Protein AF-A0A1X2HUC9-F1 (afdb_monomer_lite)

Foldseek 3Di:
DPDDDVDDDDPPDQVPVPDPVSVVCVVVVHDPDDDDLPPLVVLVVVVVVDQAAEDDSSNPPPCDPPPSYDYDDLLVDQADLSSLLCLCVVVVVVVNNVVSVVVSVVVVVVLVVLLVVLVPDDQVRFDEDWDKDWDAQDPVVVRDIDIDTDPRNHVQVSCVSRHPDYPPDDDDDPDPPPPDDD

Radius of gyration: 21.78 Å; chains: 1; bounding box: 69×41×44 Å

Sequence (182 aa):
MLGVAETISLVADASSISSSCFQKYLQDNSSVVQMSSSNQTLATQQMAQVQVLFGADPYDYTGSTDNTTVSTAEVYETDVLGRSAWIWYYAAFYNLEGLANQVVQNMTDNYNNLKQAASGYSDDQKPLVAWTTYNAPDQYNNNTASWTVSTAAYKAQLTQDVVVCTMGQHCRMPVRPSSCRP

Organism: Syncephalastrum racemosum (NCBI:txid13706)

Structure (mmCIF, N/CA/C/O backbone):
data_AF-A0A1X2HUC9-F1
#
_entry.id   AF-A0A1X2HUC9-F1
#
loop_
_atom_site.group_PDB
_atom_site.id
_atom_site.type_symbol
_atom_site.label_atom_id
_atom_site.label_alt_id
_atom_site.label_comp_id
_atom_site.label_asym_id
_atom_site.label_entity_id
_atom_site.label_seq_id
_atom_site.pdbx_PDB_ins_code
_atom_site.Cartn_x
_atom_site.Cartn_y
_atom_site.Cartn_z
_atom_site.occupancy
_atom_site.B_iso_or_equiv
_atom_site.auth_seq_id
_atom_site.auth_comp_id
_atom_site.auth_asym_id
_atom_site.auth_atom_id
_atom_site.pdbx_PDB_model_num
ATOM 1 N N . MET A 1 1 ? -20.227 -23.295 -2.625 1.00 27.62 1 MET A N 1
ATOM 2 C CA . MET A 1 1 ? -21.345 -22.458 -3.104 1.00 27.62 1 MET A CA 1
ATOM 3 C C . MET A 1 1 ? -21.146 -21.064 -2.536 1.00 27.62 1 MET A C 1
ATOM 5 O O . MET A 1 1 ? -21.276 -20.896 -1.332 1.00 27.62 1 MET A O 1
ATOM 9 N N . LEU A 1 2 ? -20.721 -20.114 -3.369 1.00 31.91 2 LEU A N 1
ATOM 10 C CA . LEU A 1 2 ? -20.674 -18.693 -3.018 1.00 31.91 2 LEU A CA 1
ATOM 11 C C . LEU A 1 2 ? -22.104 -18.164 -3.175 1.00 31.91 2 LEU A C 1
ATOM 13 O O . LEU A 1 2 ? -22.699 -18.338 -4.236 1.00 31.91 2 LEU A O 1
ATOM 17 N N . GLY A 1 3 ? -22.689 -17.654 -2.091 1.00 34.75 3 GLY A N 1
ATOM 18 C CA . GLY A 1 3 ? -24.054 -17.133 -2.096 1.00 34.75 3 GLY A CA 1
ATOM 19 C C . GLY A 1 3 ? -24.190 -15.971 -3.076 1.00 34.75 3 GLY A C 1
ATOM 20 O O . GLY A 1 3 ? -23.303 -15.125 -3.160 1.00 34.75 3 GLY A O 1
ATOM 21 N N . VAL A 1 4 ? -25.292 -15.959 -3.825 1.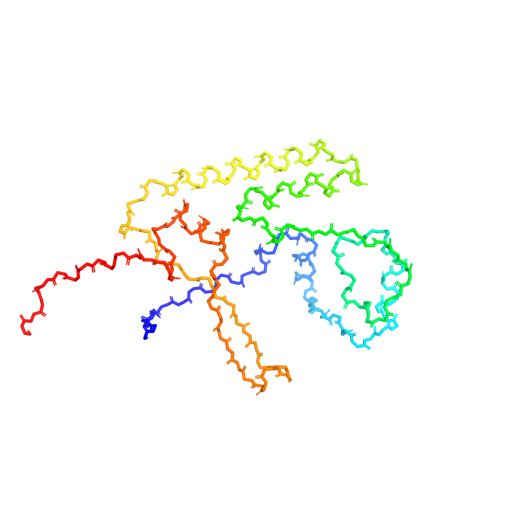00 38.44 4 VAL A N 1
ATOM 22 C CA . VAL A 1 4 ? -25.674 -14.866 -4.721 1.00 38.44 4 VAL A CA 1
ATOM 23 C C . VAL A 1 4 ? -25.877 -13.612 -3.867 1.00 38.44 4 VAL A C 1
ATOM 25 O O . VAL A 1 4 ? -26.830 -13.540 -3.096 1.00 38.44 4 VAL A O 1
ATOM 28 N N . ALA A 1 5 ? -24.955 -12.655 -3.962 1.00 38.25 5 ALA A N 1
ATOM 29 C CA . ALA A 1 5 ? -25.184 -11.297 -3.491 1.00 38.25 5 ALA A CA 1
ATOM 30 C C . ALA A 1 5 ? -25.942 -10.548 -4.596 1.00 38.25 5 ALA A C 1
ATOM 32 O O . ALA A 1 5 ? -25.484 -10.516 -5.737 1.00 38.25 5 ALA A O 1
ATOM 33 N N . GLU A 1 6 ? -27.105 -9.980 -4.272 1.00 39.25 6 GLU A N 1
ATOM 34 C CA . GLU A 1 6 ? -27.971 -9.286 -5.240 1.00 39.25 6 GLU A CA 1
ATOM 35 C C . GLU A 1 6 ? -27.363 -7.974 -5.766 1.00 39.25 6 GLU A C 1
ATOM 37 O O . GLU A 1 6 ? -27.808 -7.459 -6.788 1.00 39.25 6 GLU A O 1
ATOM 42 N N . THR A 1 7 ? -26.306 -7.457 -5.133 1.00 37.34 7 THR A N 1
ATOM 43 C CA . THR A 1 7 ? -25.575 -6.274 -5.596 1.00 37.34 7 THR A CA 1
ATOM 44 C C . THR A 1 7 ? -24.086 -6.367 -5.247 1.00 37.34 7 THR A C 1
ATOM 46 O O . THR A 1 7 ? -23.695 -6.443 -4.085 1.00 37.34 7 THR A O 1
ATOM 49 N N . ILE A 1 8 ? -23.229 -6.338 -6.270 1.00 35.09 8 ILE A N 1
ATOM 50 C CA . ILE A 1 8 ? -21.802 -6.024 -6.128 1.00 35.09 8 ILE A CA 1
ATOM 51 C C . ILE A 1 8 ? -21.671 -4.542 -6.470 1.00 35.09 8 ILE A C 1
ATOM 53 O O . ILE A 1 8 ? -21.861 -4.158 -7.622 1.00 35.09 8 ILE A O 1
ATOM 57 N N . SER A 1 9 ? -21.378 -3.703 -5.477 1.00 33.69 9 SER A N 1
ATOM 58 C CA . SER A 1 9 ? -21.013 -2.309 -5.734 1.00 33.69 9 SER A CA 1
ATOM 59 C C . SER A 1 9 ? -19.516 -2.247 -6.018 1.00 33.69 9 SER A C 1
ATOM 61 O O . SER A 1 9 ? -18.694 -2.392 -5.113 1.00 33.69 9 SER A O 1
ATOM 63 N N . LEU A 1 10 ? -19.156 -2.087 -7.291 1.00 37.16 10 LEU A N 1
ATOM 64 C CA . LEU A 1 10 ? -17.789 -1.781 -7.688 1.00 37.16 10 LEU A CA 1
ATOM 65 C C . LEU A 1 10 ? -17.565 -0.278 -7.494 1.00 37.16 10 LEU A C 1
ATOM 67 O O . LEU A 1 10 ? -18.026 0.530 -8.296 1.00 37.16 10 LEU A O 1
ATOM 71 N N . VAL A 1 11 ? -16.825 0.101 -6.454 1.00 40.72 11 VAL A N 1
ATOM 72 C CA . VAL A 1 11 ? -16.293 1.464 -6.330 1.00 40.72 11 VAL A CA 1
ATOM 73 C C . VAL A 1 11 ? -14.991 1.522 -7.131 1.00 40.72 11 VAL A C 1
ATOM 75 O O . VAL A 1 11 ? -13.903 1.381 -6.585 1.00 40.72 11 VAL A O 1
ATOM 78 N N . ALA A 1 12 ? -15.109 1.636 -8.454 1.00 43.09 12 ALA A N 1
ATOM 79 C CA . ALA A 1 12 ? -13.981 1.848 -9.362 1.00 43.09 12 ALA A CA 1
ATOM 80 C C . ALA A 1 12 ? -14.093 3.240 -9.982 1.00 43.09 12 ALA A C 1
ATOM 82 O O . ALA A 1 12 ? -14.309 3.383 -11.181 1.00 43.09 12 ALA A O 1
ATOM 83 N N . ASP A 1 13 ? -14.005 4.274 -9.151 1.00 51.62 13 ASP A N 1
ATOM 84 C CA . ASP A 1 13 ? -13.839 5.629 -9.662 1.00 51.62 13 ASP A CA 1
ATOM 85 C C . ASP A 1 13 ? -12.339 5.948 -9.734 1.00 51.62 13 ASP A C 1
ATOM 87 O O . ASP A 1 13 ? -11.589 5.671 -8.795 1.00 51.62 13 ASP A O 1
ATOM 91 N N . ALA A 1 14 ? -11.894 6.535 -10.845 1.00 52.72 14 ALA A N 1
ATOM 92 C CA . ALA A 1 14 ? -10.550 7.085 -11.006 1.00 52.72 14 ALA A CA 1
ATOM 93 C C . ALA A 1 14 ? -10.205 8.110 -9.907 1.00 52.72 14 ALA A C 1
ATOM 95 O O . ALA A 1 14 ? -9.029 8.300 -9.596 1.00 52.72 14 ALA A O 1
ATOM 96 N N . SER A 1 15 ? -11.215 8.713 -9.266 1.00 55.22 15 SER A N 1
ATOM 97 C CA . SER A 1 15 ? -11.052 9.546 -8.063 1.00 55.22 15 SER A CA 1
ATOM 98 C C . SER A 1 15 ? -10.411 8.814 -6.874 1.00 55.22 15 SER A C 1
ATOM 100 O O . SER A 1 15 ? -9.835 9.451 -5.995 1.00 55.22 15 SER A O 1
ATOM 102 N N . SER A 1 16 ? -10.439 7.479 -6.871 1.00 54.47 16 SER A N 1
ATOM 103 C CA . SER A 1 16 ? -9.815 6.632 -5.846 1.00 54.47 16 SER A CA 1
ATOM 104 C C . SER A 1 16 ? -8.298 6.495 -6.024 1.00 54.47 16 SER A C 1
ATOM 106 O O . SER A 1 16 ? -7.620 5.958 -5.148 1.00 54.47 16 SER A O 1
ATOM 108 N N . ILE A 1 17 ? -7.747 6.934 -7.163 1.00 58.69 17 ILE A N 1
ATOM 109 C CA . ILE A 1 17 ? -6.307 6.882 -7.425 1.00 58.69 17 ILE A CA 1
ATOM 110 C C . ILE A 1 17 ? -5.638 7.973 -6.596 1.00 58.69 17 ILE A C 1
ATOM 112 O O . ILE A 1 17 ? -5.871 9.153 -6.820 1.00 58.69 17 ILE A O 1
ATOM 116 N N . SER A 1 18 ? -4.784 7.593 -5.649 1.00 50.56 18 SER A N 1
ATOM 117 C CA . SER A 1 18 ? -4.149 8.529 -4.708 1.00 50.56 18 SER A CA 1
ATOM 118 C C . SER A 1 18 ? -3.170 9.515 -5.360 1.00 50.56 18 SER A C 1
ATOM 120 O O . SER A 1 18 ? -2.854 10.548 -4.775 1.00 50.56 18 SER A O 1
ATOM 122 N N . SER A 1 19 ? -2.687 9.225 -6.570 1.00 54.28 19 SER A N 1
ATOM 123 C CA . SER A 1 19 ? -1.771 10.107 -7.293 1.00 54.28 19 SER A CA 1
ATOM 124 C C . SER A 1 19 ? -2.523 11.202 -8.047 1.00 54.28 19 SER A C 1
ATOM 126 O O . SER A 1 19 ? -3.204 10.938 -9.038 1.00 54.28 19 SER A O 1
ATOM 128 N N . SER A 1 20 ? -2.320 12.453 -7.630 1.00 61.06 20 SER A N 1
ATOM 129 C CA . SER A 1 20 ? -2.855 13.641 -8.307 1.00 61.06 20 SER A CA 1
ATOM 130 C C . SER A 1 20 ? -2.363 13.775 -9.754 1.00 61.06 20 SER A C 1
ATOM 132 O O . SER A 1 20 ? -3.095 14.269 -10.609 1.00 61.06 20 SER A O 1
ATOM 134 N N . CYS A 1 21 ? -1.160 13.278 -10.060 1.00 60.75 21 CYS A N 1
ATOM 135 C CA . CYS A 1 21 ? -0.644 13.215 -11.427 1.00 60.75 21 CYS A CA 1
ATOM 136 C C . CYS A 1 21 ? -1.474 12.266 -12.297 1.00 60.75 21 CYS A C 1
ATOM 138 O O . CYS A 1 21 ? -1.844 12.631 -13.409 1.00 60.75 21 CYS A O 1
ATOM 140 N N . PHE A 1 22 ? -1.813 11.079 -11.785 1.00 61.69 22 PHE A N 1
ATOM 141 C CA . PHE A 1 22 ? -2.676 10.139 -12.503 1.00 61.69 22 PHE A CA 1
ATOM 142 C C . PHE A 1 22 ? -4.117 10.640 -12.600 1.00 61.69 22 PHE A C 1
ATOM 144 O O . PHE A 1 22 ? -4.726 10.509 -13.656 1.00 61.69 22 PHE A O 1
ATOM 151 N N . GLN A 1 23 ? -4.648 11.272 -11.549 1.00 67.25 23 GLN A N 1
ATOM 152 C CA . GLN A 1 23 ? -5.966 11.908 -11.607 1.00 67.25 23 GLN A CA 1
ATOM 153 C C . GLN A 1 23 ? -6.023 12.978 -12.704 1.00 67.25 23 GLN A C 1
ATOM 155 O O . GLN A 1 23 ? -6.954 12.980 -13.504 1.00 67.25 23 GLN A O 1
ATOM 160 N N . LYS A 1 24 ? -5.007 13.847 -12.790 1.00 68.19 24 LYS A N 1
ATOM 161 C CA . LYS A 1 24 ? -4.903 14.865 -13.844 1.00 68.19 24 LYS A CA 1
ATOM 162 C C . LYS A 1 24 ? -4.768 14.236 -15.234 1.00 68.19 24 LYS A C 1
ATOM 164 O O . LYS A 1 24 ? -5.473 14.626 -16.153 1.00 68.19 24 LYS A O 1
ATOM 169 N N . TYR A 1 25 ? -3.920 13.219 -15.369 1.00 66.81 25 TYR A N 1
ATOM 170 C CA . TYR A 1 25 ? -3.721 12.500 -16.629 1.00 66.81 25 TYR A CA 1
ATOM 171 C C . TYR A 1 25 ? -5.015 11.848 -17.151 1.00 66.81 25 TYR A C 1
ATOM 173 O O . TYR A 1 25 ? -5.296 11.886 -18.347 1.00 66.81 25 TYR A O 1
ATOM 181 N N . LEU A 1 26 ? -5.836 11.297 -16.252 1.00 68.12 26 LEU A N 1
ATOM 182 C CA . LEU A 1 26 ? -7.139 10.715 -16.588 1.00 68.12 26 LEU A CA 1
ATOM 183 C C . LEU A 1 26 ? -8.199 11.776 -16.917 1.00 68.12 26 LEU A C 1
ATOM 185 O O . LEU A 1 26 ? -9.065 11.526 -17.753 1.00 68.12 26 LEU A O 1
ATOM 189 N N . GLN A 1 27 ? -8.125 12.960 -16.299 1.00 72.12 27 GLN A N 1
ATOM 190 C CA . GLN A 1 27 ? -8.989 14.102 -16.632 1.00 72.12 27 GLN A CA 1
ATOM 191 C C . GLN A 1 27 ? -8.707 14.654 -18.037 1.00 72.12 27 GLN A C 1
ATOM 193 O O . GLN A 1 27 ? -9.631 15.108 -18.708 1.00 72.12 27 GLN A O 1
ATOM 198 N N . ASP A 1 28 ? -7.468 14.542 -18.521 1.00 76.19 28 ASP A N 1
ATOM 199 C CA . ASP A 1 28 ? -7.056 14.989 -19.857 1.00 76.19 28 ASP A CA 1
ATOM 200 C C . ASP A 1 28 ? -7.456 14.002 -20.988 1.00 76.19 28 ASP A C 1
ATOM 202 O O . ASP A 1 28 ? -6.904 14.060 -22.088 1.00 76.19 28 ASP A O 1
ATOM 206 N N . ASN A 1 29 ? -8.404 13.076 -20.748 1.00 58.88 29 ASN A N 1
ATOM 207 C CA . ASN A 1 29 ? -8.870 12.037 -21.694 1.00 58.88 29 ASN A CA 1
ATOM 208 C C . ASN A 1 29 ? -7.747 11.174 -22.304 1.00 58.88 29 ASN A C 1
ATOM 210 O O . ASN A 1 29 ? -7.913 10.551 -23.356 1.00 58.88 29 ASN A O 1
ATOM 214 N N . SER A 1 30 ? -6.595 11.115 -21.641 1.00 58.66 30 SER A N 1
ATOM 215 C CA . SER A 1 30 ? -5.465 10.315 -22.089 1.00 58.66 30 SER A CA 1
ATOM 216 C C . SER A 1 30 ? -5.621 8.898 -21.545 1.00 58.66 30 SER A C 1
ATOM 218 O O . SER A 1 30 ? -5.633 8.674 -20.335 1.00 58.66 30 SER A O 1
ATOM 220 N N . SER A 1 31 ? -5.768 7.914 -22.435 1.00 56.78 31 SER A N 1
ATOM 221 C CA . SER A 1 31 ? -5.732 6.506 -22.037 1.00 56.78 31 SER A CA 1
ATOM 222 C C . SER A 1 31 ? -4.377 6.205 -21.402 1.00 56.78 31 SER A C 1
ATOM 224 O O . SER A 1 31 ? -3.351 6.501 -22.015 1.00 56.78 31 SER A O 1
ATOM 226 N N . VAL A 1 32 ? -4.352 5.594 -20.213 1.00 56.19 32 VAL A N 1
ATOM 227 C CA . VAL A 1 32 ? -3.110 5.059 -19.636 1.00 56.19 32 VAL A CA 1
ATOM 228 C C . VAL A 1 32 ? -2.605 3.971 -20.577 1.00 56.19 32 VAL A C 1
ATOM 230 O O . VAL A 1 32 ? -3.128 2.858 -20.602 1.00 56.1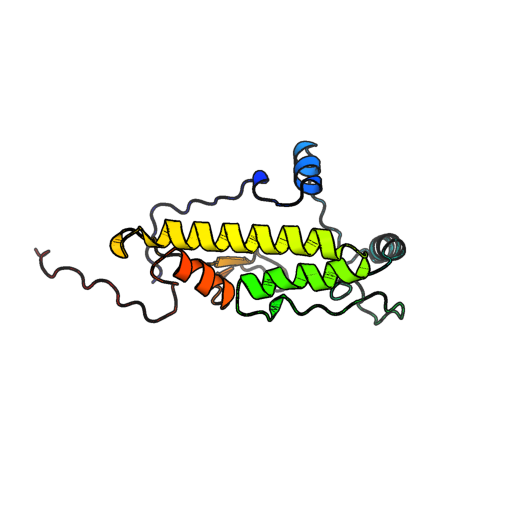9 32 VAL A O 1
ATOM 233 N N . VAL A 1 33 ? -1.617 4.313 -21.401 1.00 55.97 33 VAL A N 1
ATOM 234 C CA . VAL A 1 33 ? -0.965 3.347 -22.279 1.00 55.97 33 VAL A CA 1
ATOM 235 C C . VAL A 1 33 ? -0.021 2.539 -21.406 1.00 55.97 33 VAL A C 1
ATOM 237 O O . VAL A 1 33 ? 1.012 3.039 -20.961 1.00 55.97 33 VAL A O 1
ATOM 240 N N . GLN A 1 34 ? -0.389 1.289 -21.137 1.00 56.91 34 GLN A N 1
ATOM 241 C CA . GLN A 1 34 ? 0.534 0.343 -20.530 1.00 56.91 34 GLN A CA 1
ATOM 242 C C . GLN A 1 34 ? 1.761 0.223 -21.436 1.00 56.91 34 GLN A C 1
ATOM 244 O O . GLN A 1 34 ? 1.642 -0.038 -22.636 1.00 56.91 34 GLN A O 1
ATOM 249 N N . MET A 1 35 ? 2.946 0.410 -20.861 1.00 57.53 35 MET A N 1
ATOM 250 C CA . MET A 1 35 ? 4.175 0.155 -21.591 1.00 57.53 35 MET A CA 1
ATOM 251 C C . MET A 1 35 ? 4.273 -1.333 -21.912 1.00 57.53 35 MET A C 1
ATOM 253 O O . MET A 1 35 ? 4.151 -2.186 -21.033 1.00 57.53 35 MET A O 1
ATOM 257 N N . SER A 1 36 ? 4.490 -1.645 -23.187 1.00 62.88 36 SER A N 1
ATOM 258 C CA . SER A 1 36 ? 4.763 -3.013 -23.603 1.00 62.88 36 SER A CA 1
ATOM 259 C C . SER A 1 36 ? 6.094 -3.470 -23.006 1.00 62.88 36 SER A C 1
ATOM 261 O O . SER A 1 36 ? 7.136 -2.891 -23.313 1.00 62.88 36 SER A O 1
ATOM 263 N N . SER A 1 37 ? 6.068 -4.551 -22.223 1.00 60.41 37 SER A N 1
ATOM 264 C CA . SER A 1 37 ? 7.269 -5.195 -21.673 1.00 60.41 37 SER A CA 1
ATOM 265 C C . SER A 1 37 ? 8.213 -5.755 -22.744 1.00 60.41 37 SER A C 1
ATOM 267 O O . SER A 1 37 ? 9.364 -6.057 -22.452 1.00 60.41 37 SER A O 1
ATOM 269 N N . SER A 1 38 ? 7.761 -5.862 -24.000 1.00 67.62 38 SER A N 1
ATOM 270 C CA . SER A 1 38 ? 8.588 -6.297 -25.132 1.00 67.62 38 SER A CA 1
ATOM 271 C C . SER A 1 38 ? 9.331 -5.168 -25.860 1.00 67.62 38 SER A C 1
ATOM 273 O O . SER A 1 38 ? 10.189 -5.453 -26.694 1.00 67.62 38 SER A O 1
ATOM 275 N N . ASN A 1 39 ? 9.042 -3.892 -25.576 1.00 75.44 39 ASN A N 1
ATOM 276 C CA . ASN A 1 39 ? 9.735 -2.769 -26.216 1.00 75.44 39 ASN A CA 1
ATOM 277 C C . ASN A 1 39 ? 10.982 -2.362 -25.413 1.00 75.44 39 ASN A C 1
ATOM 279 O O . ASN A 1 39 ? 10.976 -1.364 -24.691 1.00 75.44 39 ASN A O 1
ATOM 283 N N . GLN A 1 40 ? 12.058 -3.143 -25.557 1.00 73.88 40 GLN A N 1
ATOM 284 C CA . GLN A 1 40 ? 13.307 -2.933 -24.811 1.00 73.88 40 GLN A CA 1
ATOM 285 C C . GLN A 1 40 ? 13.927 -1.552 -25.054 1.00 73.88 40 GLN A C 1
ATOM 287 O O . GLN A 1 40 ? 14.423 -0.941 -24.118 1.00 73.88 40 GLN A O 1
ATOM 292 N N . THR A 1 41 ? 13.859 -1.009 -26.276 1.00 78.75 41 THR A N 1
ATOM 293 C CA . THR A 1 41 ? 14.436 0.313 -26.572 1.00 78.75 41 THR A CA 1
ATOM 294 C C . THR A 1 41 ? 13.767 1.425 -25.771 1.00 78.75 41 THR A C 1
ATOM 296 O O . THR A 1 41 ? 14.458 2.277 -25.214 1.00 78.75 41 THR A O 1
ATOM 299 N N . LEU A 1 42 ? 12.433 1.417 -25.689 1.00 74.31 42 LEU A N 1
ATOM 300 C CA . LEU A 1 42 ? 11.701 2.411 -24.907 1.00 74.31 42 LEU A CA 1
ATOM 301 C C . LEU A 1 42 ? 11.936 2.222 -23.402 1.00 74.31 42 LEU A C 1
ATOM 303 O O . LEU A 1 42 ? 12.135 3.209 -22.697 1.00 74.31 42 LEU A O 1
ATOM 307 N N . ALA A 1 43 ? 11.984 0.971 -22.931 1.00 72.69 43 ALA A N 1
ATOM 308 C CA . ALA A 1 43 ? 12.303 0.658 -21.541 1.00 72.69 43 ALA A CA 1
ATOM 309 C C . ALA A 1 43 ? 13.690 1.196 -21.144 1.00 72.69 43 ALA A C 1
ATOM 311 O O . ALA A 1 43 ? 13.803 1.936 -20.169 1.00 72.69 43 ALA A O 1
ATOM 312 N N . THR A 1 44 ? 14.732 0.939 -21.946 1.00 75.00 44 THR A N 1
ATOM 313 C CA . THR A 1 44 ? 16.086 1.465 -21.701 1.00 75.00 44 THR A CA 1
ATOM 314 C C . THR A 1 44 ? 16.117 2.995 -21.681 1.00 75.00 44 THR A C 1
ATOM 316 O O . THR A 1 44 ? 16.764 3.583 -20.817 1.00 75.00 44 THR A O 1
ATOM 319 N N . GLN A 1 45 ? 15.404 3.666 -22.594 1.00 76.81 45 GLN A N 1
ATOM 320 C CA . GLN A 1 45 ? 15.347 5.135 -22.627 1.00 76.81 45 GLN A CA 1
ATOM 321 C C . GLN A 1 45 ? 14.699 5.738 -21.376 1.00 76.81 45 GLN A C 1
ATOM 323 O O . GLN A 1 45 ? 15.124 6.801 -20.924 1.00 76.81 45 GLN A O 1
ATOM 328 N N . GLN A 1 46 ? 13.679 5.082 -20.821 1.00 72.88 46 GLN A N 1
ATOM 329 C CA . GLN A 1 46 ? 13.036 5.537 -19.590 1.00 72.88 46 GLN A CA 1
ATOM 330 C C . GLN A 1 46 ? 13.892 5.252 -18.359 1.00 72.88 46 GLN A C 1
ATOM 332 O O . GLN A 1 46 ? 14.074 6.142 -17.530 1.00 72.88 46 GLN A O 1
ATOM 337 N N . MET A 1 47 ? 14.473 4.054 -18.275 1.00 74.06 47 MET A N 1
ATOM 338 C CA . MET A 1 47 ? 15.351 3.670 -17.167 1.00 74.06 47 MET A CA 1
ATOM 339 C C . MET A 1 47 ? 16.620 4.526 -17.105 1.00 74.06 47 MET A C 1
ATOM 341 O O . MET A 1 47 ? 17.088 4.825 -16.013 1.00 74.06 47 MET A O 1
ATOM 345 N N . ALA A 1 48 ? 17.115 5.038 -18.237 1.00 75.69 48 ALA A N 1
ATOM 346 C CA . ALA A 1 48 ? 18.245 5.971 -18.266 1.00 75.69 48 ALA A CA 1
ATOM 347 C C . ALA A 1 48 ? 17.999 7.290 -17.499 1.00 75.69 48 ALA A C 1
ATOM 349 O O . ALA A 1 48 ? 18.951 7.997 -17.174 1.00 75.69 48 ALA A O 1
ATOM 350 N N . GLN A 1 49 ? 16.739 7.647 -17.221 1.00 73.81 49 GLN A N 1
ATOM 351 C CA . GLN A 1 49 ? 16.379 8.834 -16.433 1.00 73.81 49 GLN A CA 1
ATOM 352 C C . GLN A 1 49 ? 16.149 8.515 -14.947 1.00 73.81 49 GLN A C 1
ATOM 354 O O . GLN A 1 49 ? 15.992 9.431 -14.138 1.00 73.81 49 GLN A O 1
ATOM 359 N N . VAL A 1 50 ? 16.116 7.232 -14.576 1.00 75.00 50 VAL A N 1
ATOM 360 C CA . VAL A 1 50 ? 15.854 6.772 -13.211 1.00 75.00 50 VAL A CA 1
ATOM 361 C C . VAL A 1 50 ? 17.166 6.719 -12.435 1.00 75.00 50 VAL A C 1
ATOM 363 O O . VAL A 1 50 ? 18.089 5.990 -12.780 1.00 75.00 50 VAL A O 1
ATOM 366 N N . GLN A 1 51 ? 17.247 7.502 -11.360 1.00 76.25 51 GLN A N 1
ATOM 367 C CA . GLN A 1 51 ? 18.431 7.561 -10.494 1.00 76.25 51 GLN A CA 1
ATOM 368 C C . GLN A 1 51 ? 18.427 6.458 -9.430 1.00 76.25 51 GLN A C 1
ATOM 370 O O . GLN A 1 51 ? 19.476 5.923 -9.085 1.00 76.25 51 GLN A O 1
ATOM 375 N N . VAL A 1 52 ? 17.242 6.140 -8.905 1.00 78.88 52 VAL A N 1
ATOM 376 C CA . VAL A 1 52 ? 17.003 5.085 -7.918 1.00 78.88 52 VAL A CA 1
ATOM 377 C C . VAL A 1 52 ? 15.683 4.416 -8.265 1.00 78.88 52 VAL A C 1
ATOM 379 O O . VAL A 1 52 ? 14.681 5.102 -8.483 1.00 78.88 52 VAL A O 1
ATOM 382 N N . LEU A 1 53 ? 15.678 3.088 -8.289 1.00 79.75 53 LEU A N 1
ATOM 383 C CA . LEU A 1 53 ? 14.482 2.278 -8.460 1.00 79.75 53 LEU A CA 1
ATOM 384 C C . LEU A 1 53 ? 14.209 1.505 -7.173 1.00 79.75 53 LEU A C 1
ATOM 386 O O . LEU A 1 53 ? 14.991 0.651 -6.777 1.00 79.75 53 LEU A O 1
ATOM 390 N N . PHE A 1 54 ? 13.086 1.776 -6.521 1.00 83.25 54 PHE A N 1
ATOM 391 C CA . PHE A 1 54 ? 12.656 0.986 -5.372 1.00 83.25 54 PHE A CA 1
ATOM 392 C C . PHE A 1 54 ? 11.931 -0.272 -5.857 1.00 83.25 54 PHE A C 1
ATOM 394 O O . PHE A 1 54 ? 10.896 -0.177 -6.516 1.00 83.25 54 PHE A O 1
ATOM 401 N N . GLY A 1 55 ? 12.489 -1.440 -5.546 1.00 80.06 55 GLY A N 1
ATOM 402 C CA . GLY A 1 55 ? 11.997 -2.745 -5.975 1.00 80.06 55 GLY A CA 1
ATOM 403 C C . GLY A 1 55 ? 12.918 -3.401 -7.002 1.00 80.06 55 GLY A C 1
ATOM 404 O O . GLY A 1 55 ? 14.135 -3.237 -6.958 1.00 80.06 55 GLY A O 1
ATOM 405 N N . ALA A 1 56 ? 12.328 -4.179 -7.907 1.00 75.69 56 ALA A N 1
ATOM 406 C CA . ALA A 1 56 ? 13.039 -4.827 -9.006 1.00 75.69 56 ALA A CA 1
ATOM 407 C C . ALA A 1 56 ? 12.773 -4.089 -10.322 1.00 75.69 56 ALA A C 1
ATOM 409 O O . ALA A 1 56 ? 11.668 -3.578 -10.516 1.00 75.69 56 ALA A O 1
ATOM 410 N N . ASP A 1 57 ? 13.756 -4.069 -11.228 1.00 74.00 57 ASP A N 1
ATOM 411 C CA . ASP A 1 57 ? 13.546 -3.569 -12.588 1.00 74.00 57 ASP A CA 1
ATOM 412 C C . ASP A 1 57 ? 12.616 -4.540 -13.329 1.00 74.00 57 ASP A C 1
ATOM 414 O O . ASP A 1 57 ? 12.996 -5.690 -13.568 1.00 74.00 57 ASP A O 1
ATOM 418 N N . PRO A 1 58 ? 11.387 -4.119 -13.685 1.00 68.19 58 PRO A N 1
ATOM 419 C CA . PRO A 1 58 ? 10.447 -4.998 -14.366 1.00 68.19 58 PRO A CA 1
ATOM 420 C C . PRO A 1 58 ? 10.880 -5.341 -15.802 1.00 68.19 58 PRO A C 1
ATOM 422 O O . PRO A 1 58 ? 10.255 -6.206 -16.419 1.00 68.19 58 PRO A O 1
ATOM 425 N N . TYR A 1 59 ? 11.914 -4.680 -16.336 1.00 68.94 59 TYR A N 1
ATOM 426 C CA . TYR A 1 59 ? 12.433 -4.849 -17.693 1.00 68.94 59 TYR A CA 1
ATOM 427 C C . TYR A 1 59 ? 13.832 -5.479 -17.749 1.00 68.94 59 TYR A C 1
ATOM 429 O O . TYR A 1 59 ? 14.314 -5.770 -18.849 1.00 68.94 59 TYR A O 1
ATOM 437 N N . ASP A 1 60 ? 14.479 -5.732 -16.606 1.00 69.88 60 ASP A N 1
ATOM 438 C CA . ASP A 1 60 ? 15.785 -6.392 -16.568 1.00 69.88 60 ASP A CA 1
ATOM 439 C C . ASP A 1 60 ? 15.653 -7.917 -16.710 1.00 69.88 60 ASP A C 1
ATOM 441 O O . ASP A 1 60 ? 15.718 -8.692 -15.756 1.00 69.88 60 ASP A O 1
ATOM 445 N N . TYR A 1 61 ? 15.456 -8.362 -17.950 1.00 60.88 61 TYR A N 1
ATOM 446 C CA . TYR A 1 61 ? 15.381 -9.785 -18.295 1.00 60.88 61 TYR A CA 1
ATOM 447 C C . TYR A 1 61 ? 16.758 -10.446 -18.463 1.00 60.88 61 TYR A C 1
ATOM 449 O O . TYR A 1 61 ? 16.834 -11.665 -18.622 1.00 60.88 61 TYR A O 1
ATOM 457 N N . THR A 1 62 ? 17.842 -9.662 -18.473 1.00 58.41 62 THR A N 1
ATOM 458 C CA . THR A 1 62 ? 19.191 -10.123 -18.848 1.00 58.41 62 THR A CA 1
ATOM 459 C C . THR A 1 62 ? 20.257 -9.913 -17.771 1.00 58.41 62 THR A C 1
ATOM 461 O O . THR A 1 62 ? 21.390 -10.343 -17.979 1.00 58.41 62 THR A O 1
ATOM 464 N N . GLY A 1 63 ? 19.924 -9.306 -16.627 1.00 57.03 63 GLY A N 1
ATOM 465 C CA . GLY A 1 63 ? 20.868 -9.027 -15.539 1.00 57.03 63 GLY A CA 1
ATOM 466 C C . GLY A 1 63 ? 21.799 -7.850 -15.844 1.00 57.03 63 GLY A C 1
ATOM 467 O O . GLY A 1 63 ? 22.997 -7.923 -15.563 1.00 57.03 63 GLY A O 1
ATOM 468 N N . SER A 1 64 ? 21.280 -6.808 -16.498 1.00 55.06 64 SER A N 1
ATOM 469 C CA . SER A 1 64 ? 22.036 -5.611 -16.872 1.00 55.06 64 SER A CA 1
ATOM 470 C C . SER A 1 64 ? 22.574 -4.882 -15.634 1.00 55.06 64 SER A C 1
ATOM 472 O O . SER A 1 64 ? 21.887 -4.679 -14.642 1.00 55.06 64 SER A O 1
ATOM 474 N N . THR A 1 65 ? 23.842 -4.488 -15.704 1.00 50.56 65 THR A N 1
ATOM 475 C CA . THR A 1 65 ? 24.760 -4.211 -14.585 1.00 50.56 65 THR A CA 1
ATOM 476 C C . THR A 1 65 ? 24.586 -2.885 -13.835 1.00 50.56 65 THR A C 1
ATOM 478 O O . THR A 1 65 ? 25.395 -2.594 -12.951 1.00 50.56 65 THR A O 1
ATOM 481 N N . ASP A 1 66 ? 23.566 -2.084 -14.132 1.00 57.69 66 ASP A N 1
ATOM 482 C CA . ASP A 1 66 ? 23.343 -0.822 -13.422 1.00 57.69 66 ASP A CA 1
ATOM 483 C C . ASP A 1 66 ? 22.443 -1.064 -12.205 1.00 57.69 66 ASP A C 1
ATOM 485 O O . ASP A 1 66 ? 21.220 -0.984 -12.260 1.00 57.69 66 ASP A O 1
ATOM 489 N N . ASN A 1 67 ? 23.080 -1.392 -11.078 1.00 61.75 67 ASN A N 1
ATOM 490 C CA . ASN A 1 67 ? 22.433 -1.634 -9.788 1.00 61.75 67 ASN A CA 1
ATOM 491 C C . ASN A 1 67 ? 21.943 -0.320 -9.143 1.00 61.75 67 ASN A C 1
ATOM 493 O O . ASN A 1 67 ? 22.439 0.100 -8.097 1.00 61.75 67 ASN A O 1
ATOM 497 N N . THR A 1 68 ? 20.996 0.364 -9.786 1.00 74.19 68 THR A N 1
ATOM 498 C CA . THR A 1 68 ? 20.253 1.497 -9.202 1.00 74.19 68 THR A CA 1
ATOM 499 C C . THR A 1 68 ? 19.021 1.028 -8.429 1.00 74.19 68 THR A C 1
ATOM 501 O O . THR A 1 68 ? 18.264 1.844 -7.896 1.00 74.19 68 THR A O 1
ATOM 504 N N . THR A 1 69 ? 18.818 -0.290 -8.347 1.00 79.38 69 THR A N 1
ATOM 505 C CA . THR A 1 69 ? 17.724 -0.902 -7.605 1.00 79.38 69 THR A CA 1
ATOM 506 C C . THR A 1 69 ? 18.015 -0.947 -6.115 1.00 79.38 69 THR A C 1
ATOM 508 O O . THR A 1 69 ? 19.082 -1.369 -5.671 1.00 79.38 69 THR A O 1
ATOM 511 N N . VAL A 1 70 ? 17.019 -0.570 -5.332 1.00 83.50 70 VAL A N 1
ATOM 512 C CA . VAL A 1 70 ? 17.007 -0.671 -3.882 1.00 83.50 70 VAL A CA 1
ATOM 513 C C . VAL A 1 70 ? 15.896 -1.638 -3.512 1.00 83.50 70 VAL A C 1
ATOM 515 O O . VAL A 1 70 ? 14.726 -1.380 -3.789 1.00 83.50 70 VAL A O 1
ATOM 518 N N . SER A 1 71 ? 16.261 -2.759 -2.892 1.00 83.00 71 SER A N 1
ATOM 519 C CA . SER A 1 71 ? 15.301 -3.785 -2.494 1.00 83.00 71 SER A CA 1
ATOM 520 C C . SER A 1 71 ? 14.228 -3.225 -1.566 1.00 83.00 71 SER A C 1
ATOM 522 O O . SER A 1 71 ? 14.532 -2.535 -0.593 1.00 83.00 71 SER A O 1
ATOM 524 N N . THR A 1 72 ? 12.978 -3.602 -1.824 1.00 85.81 72 THR A N 1
ATOM 525 C CA . THR A 1 72 ? 11.847 -3.296 -0.950 1.00 85.81 72 THR A CA 1
ATOM 526 C C . THR A 1 72 ? 11.155 -4.573 -0.493 1.00 85.81 72 THR A C 1
ATOM 528 O O . THR A 1 72 ? 11.237 -5.626 -1.131 1.00 85.81 72 THR A O 1
ATOM 531 N N . ALA A 1 73 ? 10.541 -4.506 0.682 1.00 87.25 73 ALA 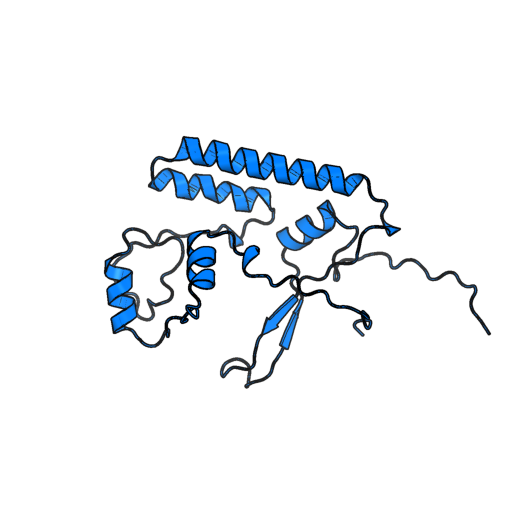A N 1
ATOM 532 C CA . ALA A 1 73 ? 9.939 -5.645 1.363 1.00 87.25 73 ALA A CA 1
ATOM 533 C C . ALA A 1 73 ? 8.640 -5.257 2.090 1.00 87.25 73 ALA A C 1
ATOM 535 O O . ALA A 1 73 ? 8.138 -6.018 2.916 1.00 87.25 73 ALA A O 1
ATOM 536 N N . GLU A 1 74 ? 8.039 -4.121 1.732 1.00 86.75 74 GLU A N 1
ATOM 537 C CA . GLU A 1 74 ? 6.766 -3.636 2.270 1.00 86.75 74 GLU A CA 1
ATOM 538 C C . GLU A 1 74 ? 5.633 -4.647 2.067 1.00 86.75 74 GLU A C 1
ATOM 540 O O . GLU A 1 74 ? 4.678 -4.710 2.838 1.00 86.75 74 GLU A O 1
ATOM 545 N N . VAL A 1 75 ? 5.742 -5.494 1.041 1.00 82.81 75 VAL A N 1
ATOM 546 C CA . VAL A 1 75 ? 4.771 -6.554 0.764 1.00 82.81 75 VAL A CA 1
ATOM 547 C C . VAL A 1 75 ? 4.759 -7.661 1.818 1.00 82.81 75 VAL A C 1
ATOM 549 O O . VAL A 1 75 ? 3.738 -8.341 1.939 1.00 82.81 75 VAL A O 1
ATOM 552 N N . TYR A 1 76 ? 5.840 -7.825 2.584 1.00 86.75 76 TYR A N 1
ATOM 553 C CA . TYR A 1 76 ? 5.957 -8.829 3.642 1.00 86.75 76 TYR A CA 1
ATOM 554 C C . TYR A 1 76 ? 5.449 -8.333 4.996 1.00 86.75 76 TYR A C 1
ATOM 556 O O . TYR A 1 76 ? 5.186 -9.152 5.875 1.00 86.75 76 TYR A O 1
ATOM 564 N N . GLU A 1 77 ? 5.234 -7.024 5.149 1.00 88.88 77 GLU A N 1
ATOM 565 C CA . GLU A 1 77 ? 4.603 -6.464 6.341 1.00 88.88 77 GLU A CA 1
ATOM 566 C C . GLU A 1 77 ? 3.185 -7.022 6.485 1.00 88.88 77 GLU A C 1
ATOM 568 O O . GLU A 1 77 ? 2.327 -6.910 5.593 1.00 88.88 77 GLU A O 1
ATOM 573 N N . THR A 1 78 ? 2.929 -7.678 7.611 1.00 86.81 78 THR A N 1
ATOM 574 C CA . THR A 1 78 ? 1.644 -8.336 7.852 1.00 86.81 78 THR A CA 1
ATOM 575 C C . THR A 1 78 ? 0.568 -7.362 8.296 1.00 86.81 78 THR A C 1
ATOM 577 O O . THR A 1 78 ? -0.610 -7.663 8.108 1.00 86.81 78 THR A O 1
ATOM 580 N N . ASP A 1 79 ? 0.961 -6.216 8.852 1.00 86.12 79 ASP A N 1
ATOM 581 C CA . ASP A 1 79 ? 0.046 -5.220 9.388 1.00 86.12 79 ASP A CA 1
ATOM 582 C C . ASP A 1 79 ? -0.005 -3.934 8.541 1.00 86.12 79 ASP A C 1
ATOM 584 O O . ASP A 1 79 ? 0.903 -3.619 7.766 1.00 86.12 79 ASP A O 1
ATOM 588 N N . VAL A 1 80 ? -1.123 -3.214 8.637 1.00 87.00 80 VAL A N 1
ATOM 589 C CA . VAL A 1 80 ? -1.402 -2.025 7.812 1.00 87.00 80 VAL A CA 1
ATOM 590 C C . VAL A 1 80 ? -0.449 -0.865 8.117 1.00 87.00 80 VAL A C 1
ATOM 592 O O . VAL A 1 80 ? -0.026 -0.166 7.195 1.00 87.00 80 VAL A O 1
ATOM 595 N N . LEU A 1 81 ? -0.100 -0.649 9.386 1.00 89.88 81 LEU A N 1
ATOM 596 C CA . LEU A 1 81 ? 0.743 0.477 9.792 1.00 89.88 81 LEU A CA 1
ATOM 597 C C . LEU A 1 81 ? 2.229 0.192 9.527 1.00 89.88 81 LEU A C 1
ATOM 599 O O . LEU A 1 81 ? 2.943 1.090 9.088 1.00 89.88 81 LEU A O 1
ATOM 603 N N . GLY A 1 82 ? 2.674 -1.054 9.663 1.00 90.31 82 GLY A N 1
ATOM 604 C CA . GLY A 1 82 ? 3.990 -1.544 9.267 1.00 90.31 82 GLY A CA 1
ATOM 605 C C . GLY A 1 82 ? 4.236 -1.318 7.781 1.00 90.31 82 GLY A C 1
ATOM 606 O O . GLY A 1 82 ? 5.270 -0.772 7.405 1.00 90.31 82 GLY A O 1
ATOM 607 N N . ARG A 1 83 ? 3.233 -1.567 6.925 1.00 89.25 83 ARG A N 1
ATOM 608 C CA . ARG A 1 83 ? 3.300 -1.177 5.501 1.00 89.25 83 ARG A CA 1
ATOM 609 C C . ARG A 1 83 ? 3.511 0.322 5.314 1.00 89.25 83 ARG A C 1
ATOM 611 O O . ARG A 1 83 ? 4.295 0.719 4.460 1.00 89.25 83 ARG A O 1
ATOM 618 N N . SER A 1 84 ? 2.832 1.157 6.101 1.00 88.00 84 SER A N 1
ATOM 619 C CA . SER A 1 84 ? 2.983 2.616 6.010 1.00 88.00 84 SER A CA 1
ATOM 620 C C . SER A 1 84 ? 4.339 3.119 6.524 1.00 88.00 84 SER A C 1
ATOM 622 O O . SER A 1 84 ? 4.843 4.124 6.027 1.00 88.00 84 SER A O 1
ATOM 624 N N . ALA A 1 85 ? 4.983 2.395 7.444 1.00 90.06 85 ALA A N 1
ATOM 625 C CA . ALA A 1 85 ? 6.289 2.753 7.997 1.00 90.06 85 ALA A CA 1
ATOM 626 C C . ALA A 1 85 ? 7.412 2.753 6.942 1.00 90.06 85 ALA A C 1
ATOM 628 O O . ALA A 1 85 ? 8.401 3.470 7.095 1.00 90.06 85 ALA A O 1
ATOM 629 N N . TRP A 1 86 ? 7.239 2.037 5.823 1.00 92.75 86 TRP A N 1
ATOM 630 C CA . TRP A 1 86 ? 8.158 2.082 4.679 1.00 92.75 86 TRP A CA 1
ATOM 631 C C . TRP A 1 86 ? 8.292 3.481 4.056 1.00 92.75 86 TRP A C 1
ATOM 633 O O . TRP A 1 86 ? 9.289 3.766 3.397 1.00 92.75 86 TRP A O 1
ATOM 643 N N . ILE A 1 87 ? 7.361 4.404 4.327 1.00 91.50 87 ILE A N 1
ATOM 644 C CA . ILE A 1 87 ? 7.498 5.818 3.948 1.00 91.50 87 ILE A CA 1
ATOM 645 C C . ILE A 1 87 ? 8.743 6.449 4.588 1.00 91.50 87 ILE A C 1
ATOM 647 O O . ILE A 1 87 ? 9.421 7.233 3.925 1.00 91.50 87 ILE A O 1
ATOM 651 N N . TRP A 1 88 ? 9.095 6.087 5.829 1.00 92.69 88 TRP A N 1
ATOM 652 C CA . TRP A 1 88 ? 10.342 6.553 6.448 1.00 92.69 88 TRP A CA 1
ATOM 653 C C . TRP A 1 88 ? 11.570 6.058 5.690 1.00 92.69 88 TRP A C 1
ATOM 655 O O . TRP A 1 88 ? 12.493 6.837 5.457 1.00 92.69 88 TRP A O 1
ATOM 665 N N . TYR A 1 89 ? 11.556 4.789 5.270 1.00 91.62 89 TYR A N 1
ATOM 666 C CA . TYR A 1 89 ? 12.641 4.203 4.487 1.00 91.62 89 TYR A CA 1
ATOM 667 C C . TYR A 1 89 ? 12.855 4.971 3.181 1.00 91.62 89 TYR A C 1
ATOM 669 O O . TYR A 1 89 ? 13.972 5.397 2.902 1.00 91.62 89 TYR A O 1
ATOM 677 N N . TYR A 1 90 ? 11.786 5.227 2.421 1.00 90.19 90 TYR A N 1
ATOM 678 C CA . TYR A 1 90 ? 11.879 5.990 1.174 1.00 90.19 90 TYR A CA 1
ATOM 679 C C . TYR A 1 90 ? 12.320 7.436 1.405 1.00 90.19 90 TYR A C 1
ATOM 681 O O . TYR A 1 90 ? 13.150 7.957 0.664 1.00 90.19 90 TYR A O 1
ATOM 689 N N . ALA A 1 91 ? 11.806 8.091 2.444 1.00 90.31 91 ALA A N 1
ATOM 690 C CA . ALA A 1 91 ? 12.096 9.495 2.709 1.00 90.31 91 ALA A CA 1
ATOM 691 C C . ALA A 1 91 ? 13.556 9.770 3.090 1.00 90.31 91 ALA A C 1
ATOM 693 O O . ALA A 1 91 ? 14.054 10.854 2.783 1.00 90.31 91 ALA A O 1
ATOM 694 N N . ALA A 1 92 ? 14.247 8.800 3.694 1.00 91.12 92 ALA A N 1
ATOM 695 C CA . ALA A 1 92 ? 15.664 8.918 4.031 1.00 91.12 92 ALA A CA 1
ATOM 696 C C . ALA A 1 92 ? 16.550 9.149 2.790 1.00 91.12 92 ALA A C 1
ATOM 698 O O . ALA A 1 92 ? 17.514 9.907 2.848 1.00 91.12 92 ALA A O 1
ATOM 699 N N . PHE A 1 93 ? 16.195 8.579 1.632 1.00 87.69 93 PHE A N 1
ATOM 700 C CA . PHE A 1 93 ? 16.935 8.799 0.377 1.00 87.69 93 PHE A CA 1
ATOM 701 C C . PHE A 1 93 ? 16.822 10.234 -0.145 1.00 87.69 93 PHE A C 1
ATOM 703 O O . PHE A 1 93 ? 17.672 10.684 -0.911 1.00 87.69 93 PHE A O 1
ATOM 710 N N . TYR A 1 94 ? 15.781 10.953 0.273 1.00 87.56 94 TYR A N 1
ATOM 711 C CA . TYR A 1 94 ? 15.486 12.307 -0.181 1.00 87.56 94 TYR A CA 1
ATOM 712 C C . TYR A 1 94 ? 15.701 13.363 0.909 1.00 87.56 94 TYR A C 1
ATOM 714 O O . TYR A 1 94 ? 15.437 14.537 0.653 1.00 87.56 94 TYR A O 1
ATOM 722 N N . ASN A 1 95 ? 16.181 12.976 2.102 1.00 93.12 95 ASN A N 1
ATOM 723 C CA . ASN A 1 95 ? 16.321 13.864 3.263 1.00 93.12 95 ASN A CA 1
ATOM 724 C C . ASN A 1 95 ? 14.984 14.564 3.613 1.00 93.12 95 ASN A C 1
ATOM 726 O O . ASN A 1 95 ? 14.912 15.780 3.817 1.00 93.12 95 ASN A O 1
ATOM 730 N N . LEU A 1 96 ? 13.894 13.785 3.578 1.00 93.44 96 LEU A N 1
ATOM 731 C CA . LEU A 1 96 ? 12.511 14.223 3.817 1.00 93.44 96 LEU A CA 1
ATOM 732 C C . LEU A 1 96 ? 11.894 13.568 5.064 1.00 93.44 96 LEU A C 1
ATOM 734 O O . LEU A 1 96 ? 10.676 13.422 5.163 1.00 93.44 96 LEU A O 1
ATOM 738 N N . GLU A 1 97 ? 12.705 13.180 6.044 1.00 95.50 97 GLU A N 1
ATOM 739 C CA . GLU A 1 97 ? 12.272 12.472 7.254 1.00 95.50 97 GLU A CA 1
ATOM 740 C C . GLU A 1 97 ? 11.252 13.285 8.059 1.00 95.50 97 GLU A C 1
ATOM 742 O O . GLU A 1 97 ? 10.298 12.730 8.602 1.00 95.50 97 GLU A O 1
ATOM 747 N N . GLY A 1 98 ? 11.401 14.614 8.083 1.00 95.75 98 GLY A N 1
ATOM 748 C CA . GLY A 1 98 ? 10.429 15.512 8.711 1.00 95.75 98 GLY A CA 1
ATOM 749 C C . GLY A 1 98 ? 9.037 15.414 8.075 1.00 95.75 98 GLY A C 1
ATOM 750 O O . GLY A 1 98 ? 8.039 15.313 8.790 1.00 95.75 98 GLY A O 1
ATOM 751 N N . LEU A 1 99 ? 8.969 15.373 6.740 1.00 92.56 99 LEU A N 1
ATOM 752 C CA . LEU A 1 99 ? 7.714 15.181 6.011 1.00 92.56 99 LEU A CA 1
ATOM 753 C C . LEU A 1 99 ? 7.165 13.766 6.224 1.00 92.56 99 LEU A C 1
ATOM 755 O O . LEU A 1 99 ? 5.969 13.603 6.450 1.00 92.56 99 LEU A O 1
ATOM 759 N N . ALA A 1 100 ? 8.026 12.748 6.202 1.00 91.00 100 ALA A N 1
ATOM 760 C CA . ALA A 1 100 ? 7.619 11.368 6.452 1.00 91.00 100 ALA A CA 1
ATOM 761 C C . ALA A 1 100 ? 7.000 11.187 7.839 1.00 91.00 100 ALA A C 1
ATOM 763 O O . ALA A 1 100 ? 5.955 10.554 7.950 1.00 91.00 100 ALA A O 1
ATOM 764 N N . ASN A 1 101 ? 7.576 11.805 8.873 1.00 95.56 101 ASN A N 1
ATOM 765 C CA . ASN A 1 101 ? 7.001 11.807 10.218 1.00 95.56 101 ASN A CA 1
ATOM 766 C C . ASN A 1 101 ? 5.580 12.369 10.217 1.00 95.56 101 ASN A C 1
ATOM 768 O O . ASN A 1 101 ? 4.675 11.746 10.765 1.00 95.56 101 ASN A O 1
ATOM 772 N N . GLN A 1 102 ? 5.368 13.510 9.560 1.00 93.25 102 GLN A N 1
ATOM 773 C CA . GLN A 1 102 ? 4.041 14.109 9.456 1.00 93.25 102 GLN A CA 1
ATOM 774 C C . GLN A 1 102 ? 3.059 13.199 8.702 1.00 93.25 102 GLN A C 1
ATOM 776 O O . GLN A 1 102 ? 1.924 13.020 9.140 1.00 93.25 102 GLN A O 1
ATOM 781 N N . VAL A 1 103 ? 3.480 12.613 7.578 1.00 89.62 103 VAL A N 1
ATOM 782 C CA . VAL A 1 103 ? 2.630 11.740 6.756 1.00 89.62 103 VAL A CA 1
ATOM 783 C C . VAL A 1 103 ? 2.260 10.461 7.506 1.00 89.62 103 VAL A C 1
ATOM 785 O O . VAL A 1 103 ? 1.076 10.146 7.603 1.00 89.62 103 VAL A O 1
ATOM 788 N N . VAL A 1 104 ? 3.236 9.749 8.074 1.00 90.75 104 VAL A N 1
ATOM 789 C CA . VAL A 1 104 ? 3.000 8.492 8.803 1.00 90.75 104 VAL A CA 1
ATOM 790 C C . VAL A 1 104 ? 2.162 8.735 10.059 1.00 90.75 104 VAL A C 1
ATOM 792 O O . VAL A 1 104 ? 1.254 7.951 10.341 1.00 90.75 104 VAL A O 1
ATOM 795 N N . GLN A 1 105 ? 2.385 9.846 10.770 1.00 93.56 105 GLN A N 1
ATOM 796 C CA . GLN A 1 105 ? 1.547 10.232 11.907 1.00 93.56 105 GLN A CA 1
ATOM 797 C C . GLN A 1 105 ? 0.097 10.472 11.468 1.00 93.56 105 GLN A C 1
ATOM 799 O O . GLN A 1 105 ? -0.814 9.856 12.013 1.00 93.56 105 GLN A O 1
ATOM 804 N N . ASN A 1 106 ? -0.122 11.274 10.423 1.00 88.56 106 ASN A N 1
ATOM 805 C CA . ASN A 1 106 ? -1.465 11.526 9.896 1.00 88.56 106 ASN A CA 1
ATOM 806 C C . ASN A 1 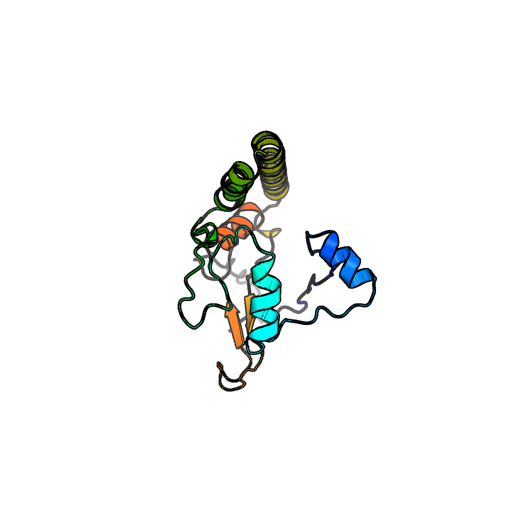106 ? -2.162 10.236 9.428 1.00 88.56 106 ASN A C 1
ATOM 808 O O . ASN A 1 106 ? -3.360 10.066 9.648 1.00 88.56 106 ASN A O 1
ATOM 812 N N . MET A 1 107 ? -1.435 9.319 8.782 1.00 87.69 107 MET A N 1
ATOM 813 C CA . MET A 1 107 ? -1.977 8.015 8.378 1.00 87.69 107 MET A CA 1
ATOM 814 C C . MET A 1 107 ? -2.369 7.172 9.592 1.00 87.69 107 MET A C 1
ATOM 816 O O . MET A 1 107 ? -3.448 6.583 9.596 1.00 87.69 107 MET A O 1
ATOM 820 N N . THR A 1 108 ? -1.530 7.159 10.627 1.00 91.31 108 THR A N 1
ATOM 821 C CA . THR A 1 108 ? -1.780 6.443 11.884 1.00 91.31 108 THR A CA 1
ATOM 822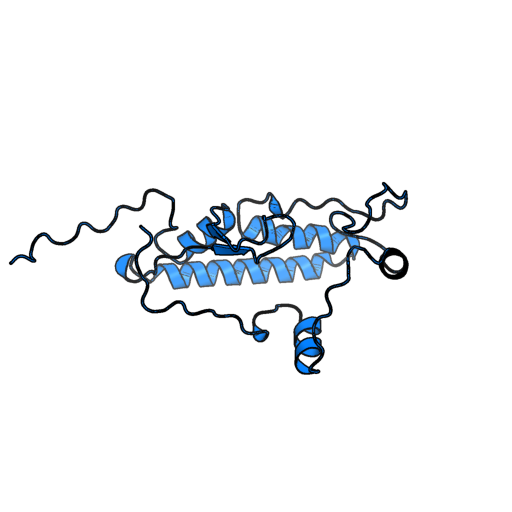 C C . THR A 1 108 ? -3.009 6.996 12.600 1.00 91.31 108 THR A C 1
ATOM 824 O O . THR A 1 108 ? -3.890 6.231 12.995 1.00 91.31 108 THR A O 1
ATOM 827 N N . ASP A 1 109 ? -3.116 8.318 12.713 1.00 89.50 109 ASP A N 1
ATOM 828 C CA . ASP A 1 109 ? -4.247 8.979 13.363 1.00 89.50 109 ASP A CA 1
ATOM 829 C C . ASP A 1 109 ? -5.548 8.720 12.600 1.00 89.50 109 ASP A C 1
ATOM 831 O O . ASP A 1 109 ? -6.544 8.306 13.191 1.00 89.50 109 ASP A O 1
ATOM 835 N N . ASN A 1 110 ? -5.535 8.867 11.273 1.00 85.81 110 ASN A N 1
ATOM 836 C CA . ASN A 1 110 ? -6.697 8.569 10.437 1.00 85.81 110 ASN A CA 1
ATOM 837 C C . ASN A 1 110 ? -7.118 7.099 10.541 1.00 85.81 110 ASN A C 1
ATOM 839 O O . ASN A 1 110 ? -8.308 6.814 10.677 1.00 85.81 110 ASN A O 1
ATOM 843 N N . TYR A 1 111 ? -6.160 6.171 10.513 1.00 87.44 111 TYR A N 1
ATOM 844 C CA . TYR A 1 111 ? -6.426 4.744 10.673 1.00 87.44 111 TYR A CA 1
ATOM 845 C C . TYR A 1 111 ? -7.103 4.445 12.013 1.00 87.44 111 TYR A C 1
ATOM 847 O O . TYR A 1 111 ? -8.154 3.803 12.056 1.00 87.44 111 TYR A O 1
ATOM 855 N N . ASN A 1 112 ? -6.539 4.958 13.107 1.00 89.56 112 ASN A N 1
ATOM 856 C CA . ASN A 1 112 ? -7.066 4.739 14.450 1.00 89.56 112 ASN A CA 1
ATOM 857 C C . ASN A 1 112 ? -8.441 5.387 14.644 1.00 89.56 112 ASN A C 1
ATOM 859 O O . ASN A 1 112 ? -9.323 4.766 15.235 1.00 89.56 112 ASN A O 1
ATOM 863 N N . ASN A 1 113 ? -8.660 6.584 14.095 1.00 85.75 113 ASN A N 1
ATOM 864 C CA . ASN A 1 113 ? -9.959 7.257 14.132 1.00 85.75 113 ASN A CA 1
ATOM 865 C C . ASN A 1 113 ? -11.032 6.458 13.382 1.00 85.75 113 ASN A C 1
ATOM 867 O O . ASN A 1 113 ? -12.140 6.285 13.889 1.00 85.75 113 ASN A O 1
ATOM 871 N N . LEU A 1 114 ? -10.710 5.928 12.197 1.00 85.44 114 LEU A N 1
ATOM 872 C CA . LEU A 1 114 ? -11.634 5.094 11.421 1.00 85.44 114 LEU A CA 1
ATOM 873 C C . LEU A 1 114 ? -11.944 3.777 12.134 1.00 85.44 114 LEU A C 1
ATOM 875 O O . LEU A 1 114 ? -13.110 3.398 12.241 1.00 85.44 114 LEU A O 1
ATOM 879 N N . LYS A 1 115 ? -10.921 3.115 12.680 1.00 86.69 115 LYS A N 1
ATOM 880 C CA . LYS A 1 115 ? -11.079 1.914 13.508 1.00 86.69 115 LYS A CA 1
ATOM 881 C C . LYS A 1 115 ? -11.973 2.182 14.720 1.00 86.69 115 LYS A C 1
ATOM 883 O O . LYS A 1 115 ? -12.877 1.402 15.017 1.00 86.69 115 LYS A O 1
ATOM 888 N N . GLN A 1 116 ? -11.770 3.308 15.403 1.00 87.50 116 GLN A N 1
ATOM 889 C CA . GLN A 1 116 ? -12.596 3.703 16.541 1.00 87.50 116 GLN A CA 1
ATOM 890 C C . GLN A 1 116 ? -14.044 3.971 16.115 1.00 87.50 116 GLN A C 1
ATOM 892 O O . GLN A 1 116 ? -14.968 3.451 16.739 1.00 87.50 116 GLN A O 1
ATOM 897 N N . ALA A 1 117 ? -14.258 4.723 15.036 1.00 84.38 117 ALA A N 1
ATOM 898 C CA . ALA A 1 117 ? -15.592 4.989 14.505 1.00 84.38 117 ALA A CA 1
ATOM 899 C C . ALA A 1 117 ? -16.323 3.689 14.132 1.00 84.38 117 ALA A C 1
ATOM 901 O O . ALA A 1 117 ? -17.505 3.530 14.435 1.00 84.38 117 ALA A O 1
ATOM 902 N N . ALA A 1 118 ? -15.611 2.727 13.541 1.00 83.81 118 ALA A N 1
ATOM 903 C CA . ALA A 1 118 ? -16.170 1.431 13.177 1.00 83.81 118 ALA A CA 1
ATOM 904 C C . ALA A 1 118 ? -16.486 0.535 14.390 1.00 83.81 118 ALA A C 1
ATOM 906 O O . ALA A 1 118 ? -17.373 -0.319 14.320 1.00 83.81 118 ALA A O 1
ATOM 907 N N . SER A 1 119 ? -15.811 0.738 15.527 1.00 84.56 119 SER A N 1
ATOM 908 C CA . SER A 1 119 ? -16.077 -0.027 16.753 1.00 84.56 119 SER A CA 1
ATOM 909 C C . SER A 1 119 ? -17.450 0.265 17.375 1.00 84.56 119 SER A C 1
ATOM 911 O O . SER A 1 119 ? -17.951 -0.550 18.144 1.00 84.56 119 SER A O 1
ATOM 913 N N . GLY A 1 120 ? -18.087 1.383 17.002 1.00 83.44 120 GLY A N 1
ATOM 914 C CA . GLY A 1 120 ? -19.446 1.732 17.424 1.00 83.44 120 GLY A CA 1
ATOM 915 C C . GLY A 1 120 ? -20.562 0.914 16.762 1.00 83.44 120 GLY A C 1
ATOM 916 O O . GLY A 1 120 ? -21.704 0.989 17.212 1.00 83.44 120 GLY A O 1
ATOM 917 N N . TYR A 1 121 ? -20.262 0.135 15.718 1.00 83.75 121 TYR A N 1
ATOM 918 C CA . TYR A 1 121 ? -21.238 -0.746 15.072 1.00 83.75 121 TYR A CA 1
ATOM 919 C C . TYR A 1 121 ? -21.240 -2.129 15.720 1.00 83.75 121 TYR A C 1
ATOM 921 O O . TYR A 1 121 ? -20.184 -2.730 15.937 1.00 83.75 121 TYR A O 1
ATOM 929 N N . SER A 1 122 ? -22.439 -2.652 15.976 1.00 82.75 122 SER A N 1
ATOM 930 C CA . SER A 1 122 ? -22.613 -4.040 16.407 1.00 82.75 122 SER A CA 1
ATOM 931 C C . SER A 1 122 ? -22.223 -5.019 15.301 1.00 82.75 122 SER A C 1
ATOM 933 O O . SER A 1 122 ? -22.195 -4.676 14.116 1.00 82.75 122 SER A O 1
ATOM 935 N N . ASP A 1 123 ? -21.935 -6.257 15.691 1.00 78.88 123 ASP A N 1
ATOM 936 C CA . ASP A 1 123 ? -21.460 -7.273 14.760 1.00 78.88 123 ASP A CA 1
ATOM 937 C C . ASP A 1 123 ? -22.473 -7.569 13.637 1.00 78.88 123 ASP A C 1
ATOM 939 O O . ASP A 1 123 ? -22.102 -7.704 12.472 1.00 78.88 123 ASP A O 1
ATOM 943 N N . ASP A 1 124 ? -23.768 -7.532 13.946 1.00 81.50 124 ASP A N 1
ATOM 944 C CA . ASP A 1 124 ? -24.835 -7.743 12.962 1.00 81.50 124 ASP A CA 1
ATOM 945 C C . ASP A 1 124 ? -24.984 -6.582 11.956 1.00 81.50 124 ASP A C 1
ATOM 947 O O . ASP A 1 124 ? -25.614 -6.740 10.911 1.00 81.50 124 ASP A O 1
ATOM 951 N N . GLN A 1 125 ? -24.406 -5.409 12.246 1.00 79.69 125 GLN A N 1
ATOM 952 C CA . GLN A 1 125 ? -24.414 -4.241 11.351 1.00 79.69 125 GLN A CA 1
ATOM 953 C C . GLN A 1 125 ? -23.204 -4.197 10.413 1.00 79.69 125 GLN A C 1
ATOM 955 O O . GLN A 1 125 ? -23.189 -3.423 9.453 1.00 79.69 125 GLN A O 1
ATOM 960 N N . LYS A 1 126 ? -22.171 -4.990 10.691 1.00 77.94 126 LYS A N 1
ATOM 961 C CA . LYS A 1 126 ? -20.915 -4.978 9.944 1.00 77.94 126 LYS A CA 1
ATOM 962 C C . LYS A 1 126 ? -21.008 -5.926 8.738 1.00 77.94 126 LYS A C 1
ATOM 964 O O . LYS A 1 126 ? -21.331 -7.102 8.908 1.00 77.94 126 LYS A O 1
ATOM 969 N N . PRO A 1 127 ? -20.705 -5.461 7.513 1.00 78.00 127 PRO A N 1
ATOM 970 C CA . PRO A 1 127 ? -20.839 -6.285 6.317 1.00 78.00 127 PRO A CA 1
ATOM 971 C C . PRO A 1 127 ? -19.792 -7.402 6.257 1.00 78.00 127 PRO A C 1
ATOM 973 O O . PRO A 1 127 ? -18.662 -7.253 6.719 1.00 78.00 127 PRO A O 1
ATOM 976 N N . LEU A 1 128 ? -20.146 -8.513 5.611 1.00 79.12 128 LEU A N 1
ATOM 977 C CA . LEU A 1 128 ? -19.184 -9.551 5.249 1.00 79.12 128 LEU A CA 1
ATOM 978 C C . LEU A 1 128 ? -18.388 -9.097 4.020 1.00 79.12 128 LEU A C 1
ATOM 980 O O . LEU A 1 128 ? -18.974 -8.808 2.978 1.00 79.12 128 LEU A O 1
ATOM 984 N N . VAL A 1 129 ? -17.059 -9.067 4.129 1.00 81.12 129 VAL A N 1
ATOM 985 C CA . VAL A 1 129 ? -16.176 -8.588 3.055 1.00 81.12 129 VAL A CA 1
ATOM 986 C C . VAL A 1 129 ? -15.300 -9.724 2.531 1.00 81.12 129 VAL A C 1
ATOM 988 O O . VAL A 1 129 ? -14.722 -10.503 3.296 1.00 81.12 129 VAL A O 1
ATOM 991 N N . ALA A 1 130 ? -15.177 -9.797 1.205 1.00 83.06 130 ALA A N 1
ATOM 992 C CA . ALA A 1 130 ? -14.229 -10.658 0.510 1.00 83.06 130 ALA A CA 1
ATOM 993 C C . ALA A 1 130 ? -13.340 -9.805 -0.402 1.00 83.06 130 ALA A C 1
ATOM 995 O O . ALA A 1 130 ? -13.834 -9.024 -1.212 1.00 83.06 130 ALA A O 1
ATOM 996 N N . TRP A 1 131 ? -12.024 -9.978 -0.288 1.00 84.75 131 TRP A N 1
ATOM 997 C CA . TRP A 1 131 ? -11.062 -9.331 -1.174 1.00 84.75 131 TRP A CA 1
ATOM 998 C C . TRP A 1 131 ? -10.803 -10.234 -2.370 1.00 84.75 131 TRP A C 1
ATOM 1000 O O . TRP A 1 131 ? -10.234 -11.312 -2.207 1.00 84.75 131 TRP A O 1
ATOM 1010 N N . THR A 1 132 ? -11.194 -9.806 -3.563 1.00 86.62 132 THR A N 1
ATOM 1011 C CA . THR A 1 132 ? -11.060 -10.615 -4.779 1.00 86.62 132 THR A CA 1
ATOM 1012 C C . THR A 1 132 ? -10.242 -9.900 -5.837 1.00 86.62 132 THR A C 1
ATOM 1014 O O . THR A 1 132 ? -10.422 -8.704 -6.052 1.00 86.62 132 THR A O 1
ATOM 1017 N N . THR A 1 133 ? -9.396 -10.647 -6.535 1.00 84.19 133 THR A N 1
ATOM 1018 C CA . THR A 1 133 ? -8.706 -10.183 -7.740 1.00 84.19 133 THR A CA 1
ATOM 1019 C C . THR A 1 133 ? -9.282 -10.912 -8.946 1.00 84.19 133 THR A C 1
ATOM 1021 O O . THR A 1 133 ? -9.433 -12.135 -8.911 1.00 84.19 133 THR A O 1
ATOM 1024 N N . TYR A 1 134 ? -9.600 -10.163 -10.000 1.00 82.62 134 TYR A N 1
ATOM 1025 C CA . TYR A 1 134 ? -9.954 -10.718 -11.301 1.00 82.62 134 TYR A CA 1
ATOM 1026 C C . TYR A 1 134 ? -8.697 -10.895 -12.148 1.00 82.62 134 TYR A C 1
ATOM 1028 O O . TYR A 1 134 ? -7.945 -9.939 -12.332 1.00 82.62 134 TYR A O 1
ATOM 1036 N 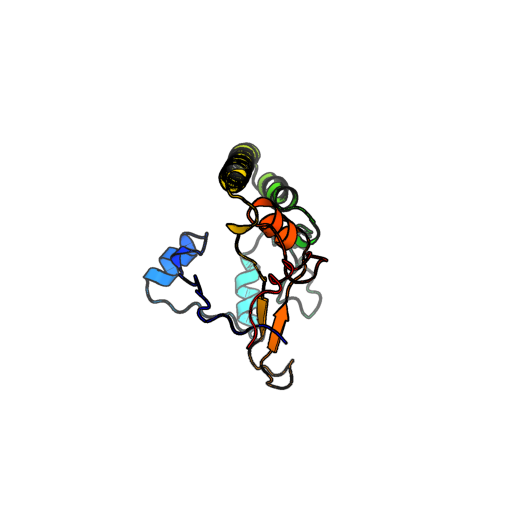N . ASN A 1 135 ? -8.502 -12.091 -12.693 1.00 80.50 135 ASN A N 1
ATOM 1037 C CA . ASN A 1 135 ? -7.485 -12.357 -13.701 1.00 80.50 135 ASN A CA 1
ATOM 1038 C C . ASN A 1 135 ? -8.189 -12.480 -15.052 1.00 80.50 135 ASN A C 1
ATOM 1040 O O . ASN A 1 135 ? -8.969 -13.414 -15.271 1.00 80.50 135 ASN A O 1
ATOM 1044 N N . ALA A 1 136 ? -7.943 -11.513 -15.935 1.00 83.44 136 ALA A N 1
ATOM 1045 C CA . ALA A 1 136 ? -8.483 -11.518 -17.287 1.00 83.44 136 ALA A CA 1
ATOM 1046 C C . ALA A 1 136 ? -7.859 -12.651 -18.123 1.00 83.44 136 ALA A C 1
ATOM 1048 O O . ALA A 1 136 ? -6.728 -13.040 -17.845 1.00 83.44 136 ALA A O 1
ATOM 1049 N N . PRO A 1 137 ? -8.553 -13.167 -19.151 1.00 85.88 137 PRO A N 1
ATOM 1050 C CA . PRO A 1 137 ? -7.974 -14.114 -20.101 1.00 85.88 137 PRO A CA 1
ATOM 1051 C C . PRO A 1 137 ? -6.643 -13.617 -20.679 1.00 85.88 137 PRO A C 1
ATOM 1053 O O . PRO A 1 137 ? -6.584 -12.519 -21.230 1.00 85.88 137 PRO A O 1
ATOM 1056 N N . ASP A 1 138 ? -5.599 -14.435 -20.589 1.00 84.69 138 ASP A N 1
ATOM 1057 C CA . ASP A 1 138 ? -4.298 -14.185 -21.199 1.00 84.69 138 ASP A CA 1
ATOM 1058 C C . ASP A 1 138 ? -3.587 -15.494 -21.592 1.00 84.69 138 ASP A C 1
ATOM 1060 O O . ASP A 1 138 ? -4.007 -16.611 -21.272 1.00 84.69 138 ASP A O 1
ATOM 1064 N N . GLN A 1 139 ? -2.473 -15.358 -22.308 1.00 85.88 139 GLN A N 1
ATOM 1065 C CA . GLN A 1 139 ? -1.666 -16.490 -22.772 1.00 85.88 139 GLN A CA 1
ATOM 1066 C C . GLN A 1 139 ? -1.034 -17.327 -21.644 1.00 85.88 139 GLN A C 1
ATOM 1068 O O . GLN A 1 139 ? -0.631 -18.462 -21.888 1.00 85.88 139 GLN A O 1
ATOM 1073 N N . TYR A 1 140 ? -0.947 -16.799 -20.423 1.00 81.75 140 TYR A N 1
ATOM 1074 C CA . TYR A 1 140 ? -0.366 -17.458 -19.251 1.00 81.75 140 TYR A CA 1
ATOM 1075 C C . TYR A 1 140 ? -1.418 -18.186 -18.399 1.00 81.75 140 TYR A C 1
ATOM 1077 O O . TYR A 1 140 ? -1.056 -18.988 -17.539 1.00 81.75 140 TYR A O 1
ATOM 1085 N N . ASN A 1 141 ? -2.712 -17.962 -18.656 1.00 84.19 141 ASN A N 1
ATOM 1086 C CA . ASN A 1 141 ? -3.829 -18.613 -17.967 1.00 84.19 141 ASN A CA 1
ATOM 1087 C C . ASN A 1 141 ? -4.763 -19.408 -18.899 1.00 84.19 141 ASN A C 1
ATOM 1089 O O . ASN A 1 141 ? -5.943 -19.594 -18.600 1.00 84.19 141 ASN A O 1
ATOM 1093 N N . ASN A 1 142 ? -4.237 -19.910 -20.021 1.00 88.75 142 ASN A N 1
ATOM 1094 C CA . ASN A 1 142 ? -4.999 -20.642 -21.042 1.00 88.75 142 ASN A CA 1
ATOM 1095 C C . ASN A 1 142 ? -6.195 -19.843 -21.587 1.00 88.75 142 ASN A C 1
ATOM 1097 O O . ASN A 1 142 ? -7.251 -20.418 -21.859 1.00 88.75 142 ASN A O 1
ATOM 1101 N N . ASN A 1 143 ? -6.058 -18.519 -21.715 1.00 89.56 143 ASN A N 1
ATOM 1102 C CA . ASN A 1 143 ? -7.131 -17.605 -22.113 1.00 89.56 143 ASN A CA 1
ATOM 1103 C C . ASN A 1 143 ? -8.418 -17.805 -21.292 1.00 89.56 143 ASN A C 1
ATOM 1105 O O . ASN A 1 143 ? -9.527 -17.692 -21.818 1.00 89.56 143 ASN A O 1
ATOM 1109 N N . THR A 1 144 ? -8.284 -18.130 -20.005 1.00 91.00 144 THR A N 1
ATOM 1110 C CA . THR A 1 144 ? -9.412 -18.430 -19.122 1.00 91.00 144 THR A CA 1
ATOM 1111 C C . THR A 1 144 ? -9.472 -17.416 -17.991 1.00 91.00 144 THR A C 1
ATOM 1113 O O . THR A 1 144 ? -8.556 -17.295 -17.180 1.00 91.00 144 THR A O 1
ATOM 1116 N N . ALA A 1 145 ? -10.594 -16.704 -17.913 1.00 89.56 145 ALA A N 1
ATOM 1117 C CA . ALA A 1 145 ? -10.848 -15.763 -16.835 1.00 89.56 145 ALA A CA 1
ATOM 1118 C C . ALA A 1 145 ? -10.984 -16.489 -15.488 1.00 89.56 145 ALA A C 1
ATOM 1120 O O . ALA A 1 145 ? -11.627 -17.538 -15.401 1.00 89.56 145 ALA A O 1
ATOM 1121 N N . SER A 1 146 ? -10.442 -15.910 -14.417 1.00 87.44 146 SER A N 1
ATOM 1122 C CA . SER A 1 146 ? -10.591 -16.456 -13.063 1.00 87.44 146 SER A CA 1
ATOM 1123 C C . SER A 1 146 ? -10.713 -15.369 -11.998 1.00 87.44 146 SER A C 1
ATOM 1125 O O . SER A 1 146 ? -10.334 -14.217 -12.204 1.00 87.44 146 SER A O 1
ATOM 1127 N N . TRP A 1 147 ? -11.251 -15.754 -10.840 1.00 86.00 147 TRP A N 1
ATOM 1128 C CA . TRP A 1 147 ? -11.323 -14.917 -9.647 1.00 86.00 147 TRP A CA 1
ATOM 1129 C C . TRP A 1 147 ? -10.568 -15.595 -8.513 1.00 86.00 147 TRP A C 1
ATOM 1131 O O . TRP A 1 147 ? -10.831 -16.757 -8.201 1.00 86.00 147 TRP A O 1
ATOM 1141 N N . THR A 1 148 ? -9.678 -14.854 -7.862 1.00 86.31 148 THR A N 1
ATOM 1142 C CA . THR A 1 148 ? -8.923 -15.346 -6.707 1.00 86.31 148 THR A CA 1
ATOM 1143 C C . THR A 1 148 ? -9.321 -14.567 -5.465 1.00 86.31 148 THR A C 1
ATOM 1145 O O . THR A 1 148 ? -9.275 -13.336 -5.456 1.00 86.31 148 THR A O 1
ATOM 1148 N N . VAL A 1 149 ? -9.691 -15.281 -4.400 1.00 87.31 149 VAL A N 1
ATOM 1149 C CA . VAL A 1 149 ? -9.921 -14.684 -3.079 1.00 87.31 149 VAL A CA 1
ATOM 1150 C C . VAL A 1 149 ? -8.575 -14.511 -2.380 1.00 87.31 149 VAL A C 1
ATOM 1152 O O . VAL A 1 149 ? -7.791 -15.449 -2.268 1.00 87.31 149 VAL A O 1
ATOM 1155 N N . SER A 1 150 ? -8.306 -13.302 -1.906 1.00 87.06 150 SER A N 1
ATOM 1156 C CA . SER A 1 150 ? -7.070 -12.934 -1.230 1.00 87.06 150 SER A CA 1
ATOM 1157 C C . SER A 1 150 ? -7.233 -13.030 0.284 1.00 87.06 150 SER A C 1
ATOM 1159 O O . SER A 1 150 ? -8.046 -12.320 0.868 1.00 87.06 150 SER A O 1
ATOM 1161 N N . THR A 1 151 ? -6.366 -13.806 0.931 1.00 84.75 151 THR A N 1
ATOM 1162 C CA . THR A 1 151 ? -6.325 -13.976 2.396 1.00 84.75 151 THR A CA 1
ATOM 1163 C C . THR A 1 151 ? -5.125 -13.286 3.055 1.00 84.75 151 THR A C 1
ATOM 1165 O O . THR A 1 151 ? -4.744 -13.641 4.167 1.00 84.75 151 THR A O 1
ATOM 1168 N N . ALA A 1 152 ? -4.494 -12.326 2.369 1.00 86.75 152 ALA A N 1
ATOM 1169 C CA . ALA A 1 152 ? -3.359 -11.571 2.900 1.00 86.75 152 ALA A CA 1
ATOM 1170 C C . ALA A 1 152 ? -3.680 -10.940 4.270 1.00 86.75 152 ALA A C 1
ATOM 1172 O O . ALA A 1 152 ? -4.745 -10.343 4.444 1.00 86.75 152 ALA A O 1
ATOM 1173 N N . ALA A 1 153 ? -2.741 -11.045 5.217 1.00 87.75 153 ALA A N 1
ATOM 1174 C CA . ALA A 1 153 ? -2.948 -10.664 6.617 1.00 87.75 153 ALA A CA 1
ATOM 1175 C C . ALA A 1 153 ? -3.420 -9.210 6.781 1.00 87.75 153 ALA A C 1
ATOM 1177 O O . ALA A 1 153 ? -4.423 -8.974 7.445 1.00 87.75 153 ALA A O 1
ATOM 1178 N N . TYR A 1 154 ? -2.792 -8.258 6.087 1.00 85.69 154 TYR A N 1
ATOM 1179 C CA . TYR A 1 154 ? -3.170 -6.844 6.177 1.00 85.69 154 TYR A CA 1
ATOM 1180 C C . TYR A 1 154 ? -4.603 -6.577 5.684 1.00 85.69 154 TYR A C 1
ATOM 1182 O O . TYR A 1 154 ? -5.300 -5.726 6.226 1.00 85.69 154 TYR A O 1
ATOM 1190 N N . LYS A 1 155 ? -5.085 -7.331 4.682 1.00 86.75 155 LYS A N 1
ATOM 1191 C CA . LYS A 1 155 ? -6.471 -7.231 4.198 1.00 86.75 155 LYS A CA 1
ATOM 1192 C C . LYS A 1 155 ? -7.449 -7.807 5.212 1.00 86.75 155 LYS A C 1
ATOM 1194 O O . LYS A 1 155 ? -8.511 -7.233 5.429 1.00 86.75 155 LYS A O 1
ATOM 1199 N N . ALA A 1 156 ? -7.080 -8.919 5.847 1.00 85.00 156 ALA A N 1
ATOM 1200 C CA . ALA A 1 156 ? -7.860 -9.482 6.940 1.00 85.00 156 ALA A CA 1
ATOM 1201 C C . ALA A 1 156 ? -7.908 -8.525 8.139 1.00 85.00 156 ALA A C 1
ATOM 1203 O O . ALA A 1 156 ? -8.979 -8.360 8.706 1.00 85.00 156 ALA A O 1
ATOM 1204 N N . GLN A 1 157 ? -6.803 -7.852 8.473 1.00 86.62 157 GLN A N 1
ATOM 1205 C CA . GLN A 1 157 ? -6.760 -6.840 9.528 1.00 86.62 157 GLN A CA 1
ATOM 1206 C C . GLN A 1 157 ? -7.644 -5.635 9.195 1.00 86.62 157 GLN A C 1
ATOM 1208 O O . GLN A 1 157 ? -8.449 -5.248 10.031 1.00 86.62 157 GLN A O 1
ATOM 1213 N N . LEU A 1 158 ? -7.558 -5.086 7.975 1.00 85.81 158 LEU A N 1
ATOM 1214 C CA . LEU A 1 158 ? -8.447 -4.004 7.523 1.00 85.81 158 LEU A CA 1
ATOM 1215 C C . LEU A 1 158 ? -9.913 -4.392 7.690 1.00 85.81 158 LEU A C 1
ATOM 1217 O O . LEU A 1 158 ? -10.710 -3.613 8.197 1.00 85.81 158 LEU A O 1
ATOM 1221 N N . THR A 1 159 ? -10.252 -5.613 7.281 1.00 85.88 159 THR A N 1
ATOM 1222 C CA . THR A 1 159 ? -11.584 -6.183 7.442 1.00 85.88 159 THR A CA 1
ATOM 1223 C C . THR A 1 159 ? -11.940 -6.332 8.920 1.00 85.88 159 THR A C 1
ATOM 1225 O O . THR A 1 159 ? -12.971 -5.828 9.306 1.00 85.88 159 THR A O 1
ATOM 1228 N N . GLN A 1 160 ? -11.115 -6.919 9.781 1.00 83.00 160 GLN A N 1
ATOM 1229 C CA . GLN A 1 160 ? -11.433 -7.091 11.210 1.00 83.00 160 GLN A CA 1
ATOM 1230 C C . GLN A 1 160 ? -11.557 -5.768 11.980 1.00 83.00 160 GLN A C 1
ATOM 1232 O O . GLN A 1 160 ? -12.384 -5.642 12.880 1.00 83.00 160 GLN A O 1
ATOM 1237 N N . ASP A 1 161 ? -10.750 -4.772 11.620 1.00 81.75 161 ASP A N 1
ATOM 1238 C CA . ASP A 1 161 ? -10.742 -3.475 12.292 1.00 81.75 161 ASP A CA 1
ATOM 1239 C C . ASP A 1 161 ? -11.977 -2.625 11.942 1.00 81.75 161 ASP A C 1
ATOM 1241 O O . ASP A 1 161 ? -12.307 -1.706 12.693 1.00 81.75 161 ASP A O 1
ATOM 1245 N N . VAL A 1 162 ? -12.695 -2.947 10.855 1.00 70.94 162 VAL A N 1
ATOM 1246 C CA . VAL A 1 162 ? -13.922 -2.234 10.438 1.00 70.94 162 VAL A CA 1
ATOM 1247 C C . VAL A 1 162 ? -15.171 -3.113 10.282 1.00 70.94 162 VAL A C 1
ATOM 1249 O O . VAL A 1 162 ? -16.285 -2.593 10.256 1.00 70.94 162 VAL A O 1
ATOM 1252 N N . VAL A 1 163 ? -15.027 -4.438 10.213 1.00 57.59 163 VAL A N 1
ATOM 1253 C CA . VAL A 1 163 ? -16.094 -5.433 10.035 1.00 57.59 163 VAL A CA 1
ATOM 1254 C C . VAL A 1 163 ? -15.849 -6.707 10.860 1.00 57.59 163 VAL A C 1
ATOM 1256 O O . VAL A 1 163 ? -14.772 -6.928 11.397 1.00 57.59 163 VAL A O 1
ATOM 1259 N N . VAL A 1 164 ? -16.859 -7.571 10.988 1.00 50.94 164 VAL A N 1
ATOM 1260 C CA . VAL A 1 164 ? -16.813 -8.739 11.897 1.00 50.94 164 VAL A CA 1
ATOM 1261 C C . VAL A 1 164 ? -15.938 -9.869 11.391 1.00 50.94 164 VAL A C 1
ATOM 1263 O O . VAL A 1 164 ? -15.380 -10.614 12.191 1.00 50.94 164 VAL A O 1
ATOM 1266 N N . CYS A 1 165 ? -15.853 -10.052 10.072 1.00 43.97 165 CYS A N 1
ATOM 1267 C CA . CYS A 1 165 ? -15.392 -11.320 9.532 1.00 43.97 165 CYS A CA 1
ATOM 1268 C C . CYS A 1 165 ? -14.872 -11.232 8.097 1.00 43.97 165 CYS A C 1
ATOM 1270 O O . CYS A 1 165 ? -15.501 -10.641 7.221 1.00 43.97 165 CYS A O 1
ATOM 1272 N N . THR A 1 166 ? -13.752 -11.911 7.851 1.00 45.78 166 THR A N 1
ATOM 1273 C CA . THR A 1 166 ? -13.185 -12.156 6.520 1.00 45.78 166 THR A CA 1
ATOM 1274 C C . THR A 1 166 ? -13.662 -13.519 6.023 1.00 45.78 166 THR A C 1
ATOM 1276 O O . THR A 1 166 ? -13.550 -14.518 6.739 1.00 45.78 166 THR A O 1
ATOM 1279 N N . MET A 1 167 ? -14.168 -13.602 4.790 1.00 38.78 167 MET A N 1
ATOM 1280 C CA . MET A 1 167 ? -14.503 -14.897 4.181 1.00 38.78 167 MET A CA 1
ATOM 1281 C C . MET A 1 167 ? -13.243 -15.784 4.105 1.00 38.78 167 MET A C 1
ATOM 1283 O O . MET A 1 167 ? -12.274 -15.420 3.443 1.00 38.78 167 MET A O 1
ATOM 1287 N N . GLY A 1 168 ? -13.246 -16.938 4.785 1.00 47.38 168 GLY A N 1
ATOM 1288 C CA . GLY A 1 168 ? -12.133 -17.905 4.780 1.00 47.38 168 GLY A CA 1
ATOM 1289 C C . GLY A 1 168 ? -11.481 -18.186 6.140 1.00 47.38 168 GLY A C 1
ATOM 1290 O O . GLY A 1 168 ? -10.715 -19.139 6.247 1.00 47.38 168 GLY A O 1
ATOM 1291 N N . GLN A 1 169 ? -11.813 -17.435 7.194 1.00 43.88 169 GLN A N 1
ATOM 1292 C CA . GLN A 1 169 ? -11.509 -17.815 8.582 1.00 43.88 169 GLN A CA 1
ATOM 1293 C C . GLN A 1 169 ? -12.797 -18.227 9.309 1.00 43.88 169 GLN A C 1
ATOM 1295 O O . GLN A 1 169 ? -13.884 -17.864 8.865 1.00 43.88 169 GLN A O 1
ATOM 1300 N N . HIS A 1 170 ? -12.690 -19.065 10.352 1.00 39.38 170 HIS A N 1
ATOM 1301 C CA . HIS A 1 170 ? -13.811 -19.649 11.109 1.00 39.38 170 HIS A CA 1
ATOM 1302 C C . HIS A 1 170 ? -14.725 -18.586 11.737 1.00 39.38 170 HIS A C 1
ATOM 1304 O O . HIS A 1 170 ? -14.690 -18.318 12.934 1.00 39.38 170 HIS A O 1
ATOM 1310 N N . CYS A 1 171 ? -15.595 -18.016 10.921 1.00 40.59 171 CYS A N 1
ATOM 1311 C CA . CYS A 1 171 ? -16.701 -17.195 11.352 1.00 40.59 171 CYS A CA 1
ATOM 1312 C C . CYS A 1 171 ? -17.859 -18.131 11.671 1.00 40.59 171 CYS A C 1
ATOM 1314 O O . CYS A 1 171 ? -18.328 -18.872 10.801 1.00 40.59 171 CYS A O 1
ATOM 1316 N N . ARG A 1 172 ? -18.301 -18.135 12.934 1.00 37.47 172 ARG A N 1
ATOM 1317 C CA . ARG A 1 172 ? -19.577 -18.753 13.304 1.00 37.47 172 ARG A CA 1
ATOM 1318 C C . ARG A 1 172 ? -20.643 -18.108 12.430 1.00 37.47 172 ARG A C 1
ATOM 1320 O O . ARG A 1 172 ? -20.965 -16.941 12.615 1.00 37.47 172 ARG A O 1
ATOM 1327 N N . MET A 1 173 ? -21.166 -18.863 11.467 1.00 35.16 173 MET A N 1
ATOM 1328 C CA . MET A 1 173 ? -22.364 -18.434 10.763 1.00 35.16 173 MET A CA 1
ATOM 1329 C C . MET A 1 173 ? -23.463 -18.227 11.812 1.00 35.16 173 MET A C 1
ATOM 1331 O O . MET A 1 173 ? -23.618 -19.101 12.675 1.00 35.16 173 MET A O 1
ATOM 1335 N N . PRO A 1 174 ? -24.210 -17.110 11.774 1.00 37.44 174 PRO A N 1
ATOM 1336 C CA . PRO A 1 174 ? -25.379 -16.964 12.620 1.00 37.44 174 PRO A CA 1
ATOM 1337 C C . PRO A 1 174 ? -26.300 -18.146 12.327 1.00 37.44 174 PRO A C 1
ATOM 1339 O O . PRO A 1 174 ? -26.693 -18.405 11.185 1.00 37.44 174 PRO A O 1
ATOM 1342 N N . VAL A 1 175 ? -26.553 -18.937 13.367 1.00 36.88 175 VAL A N 1
ATOM 1343 C CA . VAL A 1 175 ? -27.441 -20.091 13.307 1.00 36.88 175 VAL A CA 1
ATOM 1344 C C . VAL A 1 175 ? -28.797 -19.551 12.871 1.00 36.88 175 VAL A C 1
ATOM 1346 O O . VAL A 1 175 ? -29.375 -18.717 13.567 1.00 36.88 175 VAL A O 1
ATOM 1349 N N . ARG A 1 176 ? -29.283 -19.967 11.693 1.00 34.31 176 ARG A N 1
ATOM 1350 C CA . ARG A 1 176 ? -30.628 -19.594 11.236 1.00 34.31 176 ARG A CA 1
ATOM 1351 C C . ARG A 1 176 ? -31.627 -19.910 12.358 1.00 34.31 176 ARG A C 1
ATOM 1353 O O . ARG A 1 176 ? -31.599 -21.042 12.851 1.00 34.31 176 ARG A O 1
ATOM 1360 N N . PRO A 1 177 ? -32.520 -18.980 12.740 1.00 32.78 177 PRO A N 1
ATOM 1361 C CA . PRO A 1 177 ? -33.615 -19.298 13.641 1.00 32.78 177 PRO A CA 1
ATOM 1362 C C . PRO A 1 177 ? -34.443 -20.434 13.033 1.00 32.78 177 PRO A C 1
ATOM 1364 O O . PRO A 1 177 ? -34.824 -20.393 11.863 1.00 32.78 177 PRO A O 1
ATOM 1367 N N . SER A 1 178 ? -34.690 -21.469 13.826 1.00 40.25 178 SER A N 1
ATOM 1368 C CA . SER A 1 178 ? -35.336 -22.734 13.462 1.00 40.25 178 SER A CA 1
ATOM 1369 C C . SER A 1 178 ? -36.847 -22.630 13.197 1.00 40.25 178 SER A C 1
ATOM 1371 O O . SER A 1 178 ? -37.562 -23.622 13.305 1.00 40.25 178 SER A O 1
ATOM 1373 N N . SER A 1 179 ? -37.364 -21.462 12.821 1.00 36.88 179 SER A N 1
ATOM 1374 C CA . SER A 1 179 ? -38.804 -21.206 12.732 1.00 36.88 179 SER A CA 1
ATOM 1375 C C . SER A 1 179 ? -39.234 -20.700 11.356 1.00 36.88 179 SER A C 1
ATOM 1377 O O . SER A 1 179 ? -39.830 -19.638 11.258 1.00 36.88 179 SER A O 1
ATOM 1379 N N . CYS A 1 180 ? -38.937 -21.460 10.300 1.00 30.09 180 CYS A N 1
ATOM 1380 C CA . CYS A 1 180 ? -39.601 -21.330 8.997 1.00 30.09 180 CYS A CA 1
ATOM 1381 C C . CYS A 1 180 ? -39.707 -22.709 8.317 1.00 30.09 180 CYS A C 1
ATOM 1383 O O . CYS A 1 180 ? -38.846 -23.104 7.531 1.00 30.09 180 CYS A O 1
ATOM 1385 N N . ARG A 1 181 ? -40.769 -23.441 8.665 1.00 28.12 181 ARG A N 1
ATOM 1386 C CA . ARG A 1 181 ? -41.516 -24.399 7.827 1.00 28.12 181 ARG A CA 1
ATOM 1387 C C . ARG A 1 181 ? -42.969 -24.396 8.326 1.00 28.12 181 ARG A C 1
ATOM 1389 O O . ARG A 1 181 ? -43.155 -24.166 9.523 1.00 28.12 181 ARG A O 1
ATOM 1396 N N . PRO A 1 182 ? -43.968 -24.724 7.492 1.00 41.12 182 PRO A N 1
ATOM 1397 C CA . PRO A 1 182 ? -43.901 -25.170 6.096 1.00 41.12 182 PRO A CA 1
ATOM 1398 C C . PRO A 1 182 ? -44.053 -24.033 5.083 1.00 41.12 182 PRO A C 1
ATOM 1400 O O . PRO A 1 182 ? -44.819 -23.086 5.360 1.00 41.12 182 PRO A O 1
#

Secondary structure (DSSP, 8-state):
-----S-------GGG-S-HHHHHHHHTT----PPPTT-HHHHHHHHTT-S-EES--TT-SS--S---EE---GGG--SHHHHHHHHHHHHHTTT-HHHHHHHHHHHHHHHHHHHHHHHTS-GGGSPPB--EEEE---TTTTT--EEEE---HHHHHHHHHHSS-BBTB---PPPPPS----

pLDDT: mean 71.88, std 18.96, range [27.62, 95.75]